Protein AF-A0A7C3S482-F1 (afdb_monomer)

pLDDT: mean 80.15, std 21.74, range [31.47, 98.12]

Secondary structure (DSSP, 8-state):
-B-TTT-PBPPTT-SB-TTT--B-S--PPPPHHHHHHHHHHHHHHHH-TT-HHHHHHHHHHHHHTT-HHHHHHHHHHHHHH-TT-HHHHHHHHHHHHHTT-HHHHHHHHHHHHHH-TTSHHHHHHHHTTGGG-S---GGGHHHHTSS-----------------

Foldseek 3Di:
DADPPPRDDDDPPQQAALPQRAGDDDQDDFDVVLVVLLVVLVVVCVVPVLPLVSLQVNLLSCVSRSVLNSSLVSLVSSCVSPVPPLVSLQVNLLSSLSSVVQVVSLVSLVVSLVNCVPDPVSVVCVVVVVVDDRHPDNVCVVVSVVPDPPPPPPDDDDDDDDDD

Sequence (164 aa):
MKCPVCQTDLPEGAKFCPQCGARVGEVEEPNPALLALAEQYERRLRENPRDATTRFNLALTYIRLKRWGAAIQQLELVCQQEPDFPDAWFHLAVAYSNIGQKEKSRRLLSEFVRRFPNHPKATELRRRKFGAVDTYPSTSSKLLSQEVEVSDESAGKNETGTGL

Nearest PDB structures (foldseek):
  1na0-assembly2_B  TM=9.191E-01  e=4.500E-04  unidentified
  6v8e-assembly2_F  TM=9.245E-01  e=9.699E-04  synthetic construct
  6vfj-assembly1_B  TM=9.255E-01  e=8.755E-04  synthetic construct
  6gxz-assembly1_A  TM=6.621E-01  e=3.488E-03  Homo sapiens
  2vgx-assembly1_B  TM=8.172E-01  e=2.704E-02  Yersinia enterocolitica

Radius of gyration: 18.27 Å; Cα contacts (8 Å, |Δi|>4): 175; chains: 1; bounding box: 64×40×44 Å

Solvent-accessible surface area (backbone atoms only — not comparable to full-atom values): 9633 Å² total; per-residue (Å²): 99,62,38,93,88,76,61,47,80,44,63,89,90,41,59,36,32,63,87,60,21,45,73,49,65,92,78,74,84,70,59,64,69,54,51,54,51,36,54,52,37,55,53,51,37,71,78,42,77,80,47,47,66,55,37,45,52,35,18,53,38,25,48,76,66,61,35,29,26,62,16,38,58,33,21,54,50,31,39,68,76,40,73,84,44,65,65,39,43,53,52,36,19,51,35,32,39,72,23,67,36,47,70,61,14,52,52,37,49,53,48,41,36,68,74,38,59,84,39,70,71,28,44,50,44,57,74,70,46,68,90,75,65,100,64,82,63,82,66,52,60,70,63,64,69,69,71,73,71,81,76,80,78,83,72,87,87,88,83,87,86,76,91,132

Mean predicted aligned error: 10.0 Å

Structure (mmCIF, N/CA/C/O backbone):
data_AF-A0A7C3S482-F1
#
_entry.id   AF-A0A7C3S482-F1
#
loop_
_atom_site.group_PDB
_atom_site.id
_atom_site.type_symbol
_atom_site.label_atom_id
_atom_site.label_alt_id
_atom_site.label_comp_id
_atom_site.label_asym_id
_atom_site.label_entity_id
_atom_site.label_seq_id
_atom_site.pdbx_PDB_ins_code
_atom_site.Cartn_x
_atom_site.Cartn_y
_atom_site.Cartn_z
_atom_site.occupancy
_atom_site.B_iso_or_equiv
_atom_site.auth_seq_id
_atom_site.auth_comp_id
_atom_site.auth_asym_id
_atom_site.auth_atom_id
_atom_site.pdbx_PDB_model_num
ATOM 1 N N . MET A 1 1 ? -15.976 13.397 12.665 1.00 88.62 1 MET A N 1
ATOM 2 C CA . MET A 1 1 ? -14.799 14.269 12.398 1.00 88.62 1 MET A CA 1
ATOM 3 C C . MET A 1 1 ? -14.357 14.088 10.946 1.00 88.62 1 MET A C 1
ATOM 5 O O . MET A 1 1 ? -14.696 13.061 10.373 1.00 88.62 1 MET A O 1
ATOM 9 N N . LYS A 1 2 ? -13.630 15.039 10.340 1.00 91.62 2 LYS A N 1
ATOM 10 C CA . LYS A 1 2 ? -13.178 14.934 8.936 1.00 91.62 2 LYS A CA 1
ATOM 11 C C . LYS A 1 2 ? -11.745 14.418 8.825 1.00 91.62 2 LYS A C 1
ATOM 13 O O . LYS A 1 2 ? -10.918 14.676 9.696 1.00 91.62 2 LYS A O 1
ATOM 18 N N . CYS A 1 3 ? -11.446 13.704 7.743 1.00 90.75 3 CYS A N 1
ATOM 19 C CA . CYS A 1 3 ? -10.093 13.253 7.432 1.00 90.75 3 CYS A CA 1
ATOM 20 C C . CYS A 1 3 ? -9.161 14.445 7.140 1.00 90.75 3 CYS A C 1
ATOM 22 O O . CYS A 1 3 ? -9.496 15.248 6.271 1.00 90.75 3 CYS A O 1
ATOM 24 N N . PRO A 1 4 ? -7.964 14.536 7.751 1.00 89.75 4 PRO A N 1
ATOM 25 C CA . PRO A 1 4 ? -7.029 15.634 7.487 1.00 89.75 4 PRO A CA 1
ATOM 26 C C . PRO A 1 4 ? -6.393 15.578 6.089 1.00 89.75 4 PRO A C 1
ATOM 28 O O . PRO A 1 4 ? -5.860 16.576 5.622 1.00 89.75 4 PRO A O 1
ATOM 31 N N . VAL A 1 5 ? -6.446 14.422 5.415 1.00 89.88 5 VAL A N 1
ATOM 32 C CA . VAL A 1 5 ? -5.835 14.219 4.090 1.00 89.88 5 VAL A CA 1
ATOM 33 C C . VAL A 1 5 ? -6.839 14.448 2.960 1.00 89.88 5 VAL A C 1
ATOM 35 O O . VAL A 1 5 ? -6.540 15.151 2.006 1.00 89.88 5 VAL A O 1
ATOM 38 N N . CYS A 1 6 ? -8.036 13.861 3.054 1.00 91.88 6 CYS A N 1
ATOM 39 C CA . CYS A 1 6 ? -9.023 13.881 1.962 1.00 91.88 6 CYS A CA 1
ATOM 40 C C . CYS A 1 6 ? -10.365 14.527 2.331 1.00 91.88 6 CYS A C 1
ATOM 42 O O . CYS A 1 6 ? -11.307 14.460 1.548 1.00 91.88 6 CYS A O 1
ATOM 44 N N . GLN A 1 7 ? -10.485 15.094 3.537 1.00 93.31 7 GLN A N 1
ATOM 45 C CA . GLN A 1 7 ? -11.672 15.801 4.043 1.00 93.31 7 GLN A CA 1
ATOM 46 C C . GLN A 1 7 ? -12.980 14.991 4.111 1.00 93.31 7 GLN A C 1
ATOM 48 O O . GLN A 1 7 ? -14.009 15.534 4.505 1.00 93.31 7 GLN A O 1
ATOM 53 N N . THR A 1 8 ? -12.948 13.692 3.799 1.00 93.06 8 THR A N 1
ATOM 54 C CA . THR A 1 8 ? -14.096 12.785 3.940 1.00 93.06 8 THR A CA 1
ATOM 55 C C . THR A 1 8 ? -14.514 12.660 5.403 1.00 93.06 8 THR A C 1
ATOM 57 O O . THR A 1 8 ? -13.656 12.614 6.293 1.00 93.06 8 THR A O 1
ATOM 60 N N . ASP A 1 9 ? -15.819 12.573 5.649 1.00 93.62 9 ASP A N 1
ATOM 61 C CA . ASP A 1 9 ? -16.360 12.322 6.980 1.00 93.62 9 ASP A CA 1
ATOM 62 C C . ASP A 1 9 ? -15.963 10.925 7.474 1.00 93.62 9 ASP A C 1
ATOM 64 O O . ASP A 1 9 ? -16.107 9.917 6.779 1.00 93.62 9 ASP A O 1
ATOM 68 N N . LEU A 1 10 ? -15.399 10.877 8.679 1.00 89.69 10 LEU A N 1
ATOM 69 C CA . LEU A 1 10 ? -14.921 9.648 9.297 1.00 89.69 10 LEU A CA 1
ATOM 70 C C . LEU A 1 10 ? -15.995 9.065 10.218 1.00 89.69 10 LEU A C 1
ATOM 72 O O . LEU A 1 10 ? -16.542 9.817 11.036 1.00 89.69 10 LEU A O 1
ATOM 76 N N . PRO A 1 11 ? -16.253 7.745 10.141 1.00 87.44 11 PRO A N 1
ATOM 77 C CA . PRO A 1 11 ? -17.114 7.078 11.103 1.00 87.44 11 PRO A CA 1
ATOM 78 C C . PRO A 1 11 ? -16.482 7.101 12.500 1.00 87.44 11 PRO A C 1
ATOM 80 O O . PRO A 1 11 ? -15.265 7.236 12.658 1.00 87.44 11 PRO A O 1
ATOM 83 N N . GLU A 1 12 ? -17.319 6.977 13.523 1.00 86.12 12 GLU A N 1
ATOM 84 C CA . GLU A 1 12 ? -16.872 6.955 14.912 1.00 86.12 12 GLU A CA 1
ATOM 85 C C . GLU A 1 12 ? -15.935 5.761 15.171 1.00 86.12 12 GLU A C 1
ATOM 87 O O . GLU A 1 12 ? -16.161 4.655 14.678 1.00 86.12 12 GLU A O 1
ATOM 92 N N . GLY A 1 13 ? -14.832 5.993 15.889 1.00 82.94 13 GLY A N 1
ATOM 93 C CA . GLY A 1 13 ? -13.832 4.958 16.183 1.00 82.94 13 GLY A CA 1
ATOM 94 C C . GLY A 1 13 ? -12.997 4.481 14.983 1.00 82.94 13 GLY A C 1
ATOM 95 O O . GLY A 1 13 ? -12.257 3.500 15.107 1.00 82.94 13 GLY A O 1
ATOM 96 N N . ALA A 1 14 ? -13.084 5.142 13.822 1.00 84.56 14 ALA A N 1
ATOM 97 C CA . ALA A 1 14 ? -12.276 4.792 12.657 1.00 84.56 14 ALA A CA 1
ATOM 98 C C . ALA A 1 14 ? -10.778 4.916 12.965 1.00 84.56 14 ALA A C 1
ATOM 100 O O . ALA A 1 14 ? -10.307 5.989 13.311 1.00 84.56 14 ALA A O 1
ATOM 101 N N . LYS A 1 15 ? -10.008 3.836 12.780 1.00 85.31 15 LYS A N 1
ATOM 102 C CA . LYS A 1 15 ? -8.533 3.869 12.891 1.00 85.31 15 LYS A CA 1
ATOM 103 C C . LYS A 1 15 ? -7.863 4.393 11.618 1.00 85.31 15 LYS A C 1
ATOM 105 O O . LYS A 1 15 ? -6.767 4.953 11.661 1.00 85.31 15 LYS A O 1
ATOM 110 N N . PHE A 1 16 ? -8.530 4.206 10.480 1.00 89.25 16 PHE A N 1
ATOM 111 C CA . PHE A 1 16 ? -8.078 4.628 9.159 1.00 89.25 16 PHE A CA 1
ATOM 112 C C . PHE A 1 16 ? -9.235 5.265 8.393 1.00 89.25 16 PHE A C 1
ATOM 114 O O . PHE A 1 16 ? -10.388 4.860 8.534 1.00 89.25 16 PHE A O 1
ATOM 121 N N . CYS A 1 17 ? -8.922 6.256 7.565 1.00 90.94 17 CYS A N 1
ATOM 122 C CA . CYS A 1 17 ? -9.870 6.865 6.657 1.00 90.94 17 CYS A CA 1
ATOM 123 C C . CYS A 1 17 ? -10.252 5.845 5.580 1.00 90.94 17 CYS A C 1
ATOM 125 O O . CYS A 1 17 ? -9.369 5.405 4.838 1.00 90.94 17 CYS A O 1
ATOM 127 N N . PRO A 1 18 ? -11.543 5.510 5.432 1.00 89.12 18 PRO A N 1
ATOM 128 C CA . PRO A 1 18 ? -11.965 4.522 4.451 1.00 89.12 18 PRO A CA 1
ATOM 129 C C . PRO A 1 18 ? -11.733 4.998 3.021 1.00 89.12 18 PRO A C 1
ATOM 131 O O . PRO A 1 18 ? -11.608 4.165 2.137 1.00 89.12 18 PRO A O 1
ATOM 134 N N . GLN A 1 19 ? -11.635 6.309 2.778 1.00 89.81 19 GLN A N 1
ATOM 135 C CA . GLN A 1 19 ? -11.474 6.849 1.432 1.00 89.81 19 GLN A CA 1
ATOM 136 C C . GLN A 1 19 ? -10.018 6.850 0.957 1.00 89.81 19 GLN A C 1
ATOM 138 O O . GLN A 1 19 ? -9.722 6.331 -0.113 1.00 89.81 19 GLN A O 1
ATOM 143 N N . CYS A 1 20 ? -9.108 7.422 1.748 1.00 90.00 20 CYS A N 1
ATOM 144 C CA . CYS A 1 20 ? -7.707 7.601 1.349 1.00 90.00 20 CYS A CA 1
ATOM 145 C C . CYS A 1 20 ? -6.720 6.698 2.099 1.00 90.00 20 CYS A C 1
ATOM 147 O O . CYS A 1 20 ? -5.527 6.739 1.823 1.00 90.00 20 CYS A O 1
ATOM 149 N N . GLY A 1 21 ? -7.177 5.928 3.090 1.00 88.25 21 GLY A N 1
ATOM 150 C CA . GLY A 1 21 ? -6.321 5.065 3.904 1.00 88.25 21 GLY A CA 1
ATOM 151 C C . GLY A 1 21 ? -5.411 5.791 4.898 1.00 88.25 21 GLY A C 1
ATOM 152 O O . GLY A 1 21 ? -4.552 5.150 5.506 1.00 88.25 21 GLY A O 1
ATOM 153 N N . ALA A 1 22 ? -5.570 7.108 5.076 1.00 87.75 22 ALA A N 1
ATOM 154 C CA . ALA A 1 22 ? -4.841 7.866 6.091 1.00 87.75 22 ALA A CA 1
ATOM 155 C C . ALA A 1 22 ? -5.175 7.353 7.497 1.00 87.75 22 ALA A C 1
ATOM 157 O O . ALA A 1 22 ? -6.337 7.097 7.802 1.00 87.75 22 ALA A O 1
ATOM 158 N N . ARG A 1 23 ? -4.178 7.226 8.371 1.00 86.38 23 ARG A N 1
ATOM 159 C CA . ARG A 1 23 ? -4.398 6.882 9.782 1.00 86.38 23 ARG A CA 1
ATOM 160 C C . ARG A 1 23 ? -5.021 8.078 10.502 1.00 86.38 23 ARG A C 1
ATOM 162 O O . ARG A 1 23 ? -4.551 9.200 10.349 1.00 86.38 23 ARG A O 1
ATOM 169 N N . VAL A 1 24 ? -6.100 7.835 11.238 1.00 84.38 24 VAL A N 1
ATOM 170 C CA . VAL A 1 24 ? -6.930 8.869 11.875 1.00 84.38 24 VAL A CA 1
ATOM 171 C C . VAL A 1 24 ? -7.191 8.447 13.317 1.00 84.38 24 VAL A C 1
ATOM 173 O O . VAL A 1 24 ? -8.232 7.907 13.644 1.00 84.38 24 VAL A O 1
ATOM 176 N N . GLY A 1 25 ? -6.183 8.581 14.176 1.00 75.00 25 GLY A N 1
ATOM 177 C CA . GLY A 1 25 ? -6.253 8.120 15.562 1.00 75.00 25 GLY A CA 1
ATOM 178 C C . GLY A 1 25 ? -4.872 7.966 16.186 1.00 75.00 25 GLY A C 1
ATOM 179 O O . GLY A 1 25 ? -3.876 8.381 15.594 1.00 75.00 25 GLY A O 1
ATOM 180 N N . GLU A 1 26 ? -4.832 7.354 17.370 1.00 66.19 26 GLU A N 1
ATOM 181 C CA . GLU A 1 26 ? -3.625 7.226 18.190 1.00 66.19 26 GLU A CA 1
ATOM 182 C C . GLU A 1 26 ? -2.446 6.636 17.404 1.00 66.19 26 GLU A C 1
ATOM 184 O O . GLU A 1 26 ? -2.556 5.619 16.696 1.00 66.19 26 GLU A O 1
ATOM 189 N N . VAL A 1 27 ? -1.318 7.336 17.499 1.00 64.06 27 VAL A N 1
ATOM 190 C CA . VAL A 1 27 ? -0.102 7.076 16.738 1.00 64.06 27 VAL A CA 1
ATOM 191 C C . VAL A 1 27 ? 0.816 6.248 17.623 1.00 64.06 27 VAL A C 1
ATOM 193 O O . VAL A 1 27 ? 1.392 6.740 18.582 1.00 64.06 27 VAL A O 1
ATOM 196 N N . GLU A 1 28 ? 0.924 4.965 17.300 1.00 73.88 28 GLU A N 1
ATOM 197 C CA . GLU A 1 28 ? 2.036 4.142 17.775 1.00 73.88 28 GLU A CA 1
ATOM 198 C C . GLU A 1 28 ? 3.302 4.680 17.105 1.00 73.88 28 GLU A C 1
ATOM 200 O O . GLU A 1 28 ? 3.267 4.919 15.889 1.00 73.88 28 GLU A O 1
ATOM 205 N N . GLU A 1 29 ? 4.371 4.900 17.874 1.00 79.94 29 GLU A N 1
ATOM 206 C CA . GLU A 1 29 ? 5.617 5.423 17.318 1.00 79.94 29 GLU A CA 1
ATOM 207 C C . GLU A 1 29 ? 6.084 4.528 16.160 1.00 79.94 29 GLU A C 1
ATOM 209 O O . GLU A 1 29 ? 6.227 3.309 16.320 1.00 79.94 29 GLU A O 1
ATOM 214 N N . PRO A 1 30 ? 6.258 5.094 14.954 1.00 84.12 30 PRO A N 1
ATOM 215 C CA . PRO A 1 30 ? 6.686 4.317 13.807 1.00 84.12 30 PRO A CA 1
ATOM 216 C C . PRO A 1 30 ? 8.111 3.812 14.032 1.00 84.12 30 PRO A C 1
ATOM 218 O O . PRO A 1 30 ? 8.967 4.538 14.528 1.00 84.12 30 PRO A O 1
ATOM 221 N N . ASN A 1 31 ? 8.384 2.578 13.610 1.00 88.88 31 ASN A N 1
ATOM 222 C CA . ASN A 1 31 ? 9.727 2.013 13.690 1.00 88.88 31 ASN A CA 1
ATOM 223 C C . ASN A 1 31 ? 10.722 2.900 12.901 1.00 88.88 31 ASN A C 1
ATOM 225 O O . ASN A 1 31 ? 10.572 3.007 11.676 1.00 88.88 31 ASN A O 1
ATOM 229 N N . PRO A 1 32 ? 11.747 3.488 13.553 1.00 92.88 32 PRO A N 1
ATOM 230 C CA . PRO A 1 32 ? 12.682 4.402 12.897 1.00 92.88 32 PRO A CA 1
ATOM 231 C C . PRO A 1 32 ? 13.430 3.773 11.717 1.00 92.88 32 PRO A C 1
ATOM 233 O O . PRO A 1 32 ? 13.648 4.432 10.703 1.00 92.88 32 PRO A O 1
ATOM 236 N N . ALA A 1 33 ? 13.761 2.481 11.798 1.00 94.19 33 ALA A N 1
ATOM 237 C CA . ALA A 1 33 ? 14.437 1.776 10.711 1.00 94.19 33 ALA A CA 1
ATOM 238 C C . ALA A 1 33 ? 13.540 1.644 9.470 1.00 94.19 33 ALA A C 1
ATOM 240 O O . ALA A 1 33 ? 14.016 1.765 8.345 1.00 94.19 33 ALA A O 1
ATOM 241 N N . LEU A 1 34 ? 12.229 1.446 9.659 1.00 92.06 34 LEU A N 1
ATOM 242 C CA . LEU A 1 34 ? 11.279 1.404 8.544 1.00 92.06 34 LEU A CA 1
ATOM 243 C C . LEU A 1 34 ? 11.047 2.784 7.923 1.00 92.06 34 LEU A C 1
ATOM 245 O O . LEU A 1 34 ? 10.815 2.864 6.719 1.00 92.06 34 LEU A O 1
ATOM 249 N N . LEU A 1 35 ? 11.112 3.859 8.714 1.00 93.88 35 LEU A N 1
ATOM 250 C CA . LEU A 1 35 ? 11.058 5.223 8.182 1.00 93.88 35 LEU A CA 1
ATOM 251 C C . LEU A 1 35 ? 12.279 5.524 7.311 1.00 93.88 35 LEU A C 1
ATOM 253 O O . LEU A 1 35 ? 12.110 5.905 6.155 1.00 93.88 35 LEU A O 1
ATOM 257 N N . ALA A 1 36 ? 13.484 5.261 7.822 1.00 94.94 36 ALA A N 1
ATOM 258 C CA . ALA A 1 36 ? 14.721 5.455 7.068 1.00 94.94 36 ALA A CA 1
ATOM 259 C C . ALA A 1 36 ? 14.747 4.616 5.777 1.00 94.94 36 ALA A C 1
ATOM 261 O O . ALA A 1 36 ? 15.168 5.096 4.723 1.00 94.94 36 ALA A O 1
ATOM 262 N N . LEU A 1 37 ? 14.241 3.379 5.831 1.00 96.62 37 LEU A N 1
ATOM 263 C CA . LEU A 1 37 ? 14.129 2.518 4.654 1.00 96.62 37 LEU A CA 1
ATOM 264 C C . LEU A 1 37 ? 13.147 3.080 3.613 1.00 96.62 37 LEU A C 1
ATOM 266 O O . LEU A 1 37 ? 13.445 3.073 2.419 1.00 96.62 37 LEU A O 1
ATOM 270 N N . ALA A 1 38 ? 11.995 3.603 4.046 1.00 96.06 38 ALA A N 1
ATOM 271 C CA . ALA A 1 38 ? 11.048 4.252 3.140 1.00 96.06 38 ALA A CA 1
ATOM 272 C C . ALA A 1 38 ? 11.681 5.473 2.453 1.00 96.06 38 ALA A C 1
ATOM 274 O O . ALA A 1 38 ? 11.616 5.581 1.230 1.00 96.06 38 ALA A O 1
ATOM 275 N N . GLU A 1 39 ? 12.363 6.337 3.208 1.00 96.88 39 GLU A N 1
ATOM 276 C CA . GLU A 1 39 ? 13.072 7.506 2.667 1.00 96.88 39 GLU A CA 1
ATOM 277 C C . GLU A 1 39 ? 14.160 7.110 1.655 1.00 96.88 39 GLU A C 1
ATOM 279 O O . GLU A 1 39 ? 14.340 7.765 0.622 1.00 96.88 39 GLU A O 1
ATOM 284 N N . GLN A 1 40 ? 14.871 6.007 1.910 1.00 97.62 40 GLN A N 1
ATOM 285 C CA . GLN A 1 40 ? 15.865 5.476 0.982 1.00 97.62 40 GLN A CA 1
ATOM 286 C C . GLN A 1 40 ? 15.230 5.059 -0.350 1.00 97.62 40 GLN A C 1
ATOM 288 O O . GLN A 1 40 ? 15.749 5.422 -1.411 1.00 97.62 40 GLN A O 1
ATOM 293 N N . TYR A 1 41 ? 14.116 4.323 -0.318 1.00 98.00 41 TYR A N 1
ATOM 294 C CA . TYR A 1 41 ? 13.405 3.937 -1.538 1.00 98.00 41 TYR A CA 1
ATOM 295 C C . TYR A 1 41 ? 12.783 5.141 -2.254 1.00 98.00 41 TYR A C 1
ATOM 297 O O . TYR A 1 41 ? 12.867 5.225 -3.477 1.00 98.00 41 TYR A O 1
ATOM 305 N N . GLU A 1 42 ? 12.233 6.114 -1.524 1.00 97.50 42 GLU A N 1
ATOM 306 C CA . GLU A 1 42 ? 11.740 7.373 -2.098 1.00 97.50 42 GLU A CA 1
ATOM 307 C C . GLU A 1 42 ? 12.853 8.132 -2.836 1.00 97.50 42 GLU A C 1
ATOM 309 O O . GLU A 1 42 ? 12.632 8.657 -3.928 1.00 97.50 42 GLU A O 1
ATOM 314 N N . ARG A 1 43 ? 14.077 8.167 -2.287 1.00 97.56 43 ARG A N 1
ATOM 315 C CA . ARG A 1 43 ? 15.236 8.752 -2.979 1.00 97.56 43 ARG A CA 1
ATOM 316 C C . ARG A 1 43 ? 15.578 7.993 -4.260 1.00 97.56 43 ARG A C 1
ATOM 318 O O . ARG A 1 43 ? 15.709 8.635 -5.296 1.00 97.56 43 ARG A O 1
ATOM 325 N N . ARG A 1 44 ? 15.638 6.660 -4.217 1.00 97.12 44 ARG A N 1
ATOM 326 C CA . ARG A 1 44 ? 15.889 5.839 -5.417 1.00 97.12 44 ARG A CA 1
ATOM 327 C C . ARG A 1 44 ? 14.839 6.067 -6.505 1.00 97.12 44 ARG A C 1
ATOM 329 O O . ARG A 1 44 ? 15.183 6.180 -7.673 1.00 97.12 44 ARG A O 1
ATOM 336 N N . LEU A 1 45 ? 13.568 6.218 -6.133 1.00 96.62 45 LEU A N 1
ATOM 337 C CA . LEU A 1 45 ? 12.492 6.499 -7.091 1.00 96.62 45 LEU A CA 1
ATOM 338 C C . LEU A 1 45 ? 12.522 7.924 -7.654 1.00 96.62 45 LEU A C 1
ATOM 340 O O . LEU A 1 45 ? 11.924 8.160 -8.701 1.00 96.62 45 LEU A O 1
ATOM 344 N N . ARG A 1 46 ? 13.203 8.879 -7.006 1.00 96.75 46 ARG A N 1
ATOM 345 C CA . ARG A 1 46 ? 13.478 10.189 -7.624 1.00 96.75 46 ARG A CA 1
ATOM 346 C C . ARG A 1 46 ? 14.498 10.074 -8.755 1.00 96.75 46 ARG A C 1
ATOM 348 O O . ARG A 1 46 ? 14.377 10.796 -9.736 1.00 96.75 46 ARG A O 1
ATOM 355 N N . GLU A 1 47 ? 15.463 9.168 -8.623 1.00 96.12 47 GLU A N 1
ATOM 356 C CA . GLU A 1 47 ? 16.492 8.899 -9.635 1.00 96.12 47 GLU A CA 1
ATOM 357 C C . GLU A 1 47 ? 15.949 8.010 -10.764 1.00 96.12 47 GLU A C 1
ATOM 359 O O . GLU A 1 47 ? 16.166 8.299 -11.939 1.00 96.12 47 GLU A O 1
ATOM 364 N N . ASN A 1 48 ? 15.179 6.970 -10.422 1.00 94.31 48 ASN A N 1
ATOM 365 C CA . ASN A 1 48 ? 14.510 6.089 -11.376 1.00 94.31 48 ASN A CA 1
ATOM 366 C C . ASN A 1 48 ? 13.008 5.924 -11.054 1.00 94.31 48 ASN A C 1
ATOM 368 O O . ASN A 1 48 ? 12.606 4.968 -10.383 1.00 94.31 48 ASN A O 1
ATOM 372 N N . PRO A 1 49 ? 12.137 6.808 -11.577 1.00 94.62 49 PRO A N 1
ATOM 373 C CA . PRO A 1 49 ? 10.702 6.781 -11.278 1.00 94.62 49 PRO A CA 1
ATOM 374 C C . PRO A 1 49 ? 9.938 5.571 -11.829 1.00 94.62 49 PRO A C 1
ATOM 376 O O . PRO A 1 49 ? 8.771 5.377 -11.479 1.00 94.62 49 PRO A O 1
ATOM 379 N N . ARG A 1 50 ? 10.538 4.781 -12.723 1.00 93.12 50 ARG A N 1
ATOM 380 C CA . ARG A 1 50 ? 9.884 3.629 -13.364 1.00 93.12 50 ARG A CA 1
ATOM 381 C C . ARG A 1 50 ? 10.296 2.284 -12.773 1.00 93.12 50 ARG A C 1
ATOM 383 O O . ARG A 1 50 ? 9.827 1.262 -13.252 1.00 93.12 50 ARG A O 1
ATOM 390 N N . ASP A 1 51 ? 11.128 2.274 -11.734 1.00 95.94 51 ASP A N 1
ATOM 391 C CA . ASP A 1 51 ? 11.510 1.041 -11.049 1.00 95.94 51 ASP A CA 1
ATOM 392 C C . ASP A 1 51 ? 10.330 0.468 -10.242 1.00 95.94 51 ASP A C 1
ATOM 394 O O . ASP A 1 51 ? 10.061 0.867 -9.103 1.00 95.94 51 ASP A O 1
ATOM 398 N N . ALA A 1 52 ? 9.613 -0.474 -10.858 1.00 95.19 52 ALA A N 1
ATOM 399 C CA . ALA A 1 52 ? 8.468 -1.150 -10.263 1.00 95.19 52 ALA A CA 1
ATOM 400 C C . ALA A 1 52 ? 8.850 -1.972 -9.020 1.00 95.19 52 ALA A C 1
ATOM 402 O O . ALA A 1 52 ? 8.085 -1.999 -8.055 1.00 95.19 52 ALA A O 1
ATOM 403 N N . THR A 1 53 ? 10.039 -2.582 -8.995 1.00 95.06 53 THR A N 1
ATOM 404 C CA . THR A 1 53 ? 10.524 -3.387 -7.863 1.00 95.06 53 THR A CA 1
ATOM 405 C C . THR A 1 53 ? 10.807 -2.506 -6.653 1.00 95.06 53 THR A C 1
ATOM 407 O O . THR A 1 53 ? 10.304 -2.766 -5.559 1.00 95.06 53 THR A O 1
ATOM 410 N N . THR A 1 54 ? 11.543 -1.407 -6.839 1.00 96.94 54 THR A N 1
ATOM 411 C CA . THR A 1 54 ? 11.776 -0.435 -5.760 1.00 96.94 54 THR A CA 1
ATOM 412 C C . THR A 1 54 ? 10.460 0.174 -5.274 1.00 96.94 54 THR A C 1
ATOM 414 O O . THR A 1 54 ? 10.257 0.334 -4.068 1.00 96.94 54 THR A O 1
ATOM 417 N N . ARG A 1 55 ? 9.524 0.464 -6.185 1.00 97.81 55 ARG A N 1
ATOM 418 C CA . ARG A 1 55 ? 8.195 0.976 -5.826 1.00 97.81 55 ARG A CA 1
ATOM 419 C C . ARG A 1 55 ? 7.376 -0.031 -5.019 1.00 97.81 55 ARG A C 1
ATOM 421 O O . ARG A 1 55 ? 6.736 0.353 -4.039 1.00 97.81 55 ARG A O 1
ATOM 428 N N . PHE A 1 56 ? 7.426 -1.308 -5.384 1.00 98.06 56 PHE A N 1
ATOM 429 C CA . PHE A 1 56 ? 6.793 -2.383 -4.629 1.00 98.06 56 PHE A CA 1
ATOM 430 C C . PHE A 1 56 ? 7.402 -2.514 -3.224 1.00 98.06 56 PHE A C 1
ATOM 432 O O . PHE A 1 56 ? 6.665 -2.524 -2.237 1.00 98.06 56 PHE A O 1
ATOM 439 N N . ASN A 1 57 ? 8.732 -2.482 -3.102 1.00 97.25 57 ASN A N 1
ATOM 440 C CA . ASN A 1 57 ? 9.427 -2.529 -1.810 1.00 97.25 57 ASN A CA 1
ATOM 441 C C . ASN A 1 57 ? 9.092 -1.327 -0.909 1.00 97.25 57 ASN A C 1
ATOM 443 O O . ASN A 1 57 ? 8.883 -1.482 0.303 1.00 97.25 57 ASN A O 1
ATOM 447 N N . LEU A 1 58 ? 8.956 -0.130 -1.491 1.00 97.88 58 LEU A N 1
ATOM 448 C CA . LEU A 1 58 ? 8.452 1.045 -0.779 1.00 97.88 58 LEU A CA 1
ATOM 449 C C . LEU A 1 58 ? 7.031 0.801 -0.254 1.00 97.88 58 LEU A C 1
ATOM 451 O O . LEU A 1 58 ? 6.738 1.086 0.909 1.00 97.88 58 LEU A O 1
ATOM 455 N N . ALA A 1 59 ? 6.154 0.218 -1.072 1.00 97.56 59 ALA A N 1
ATOM 456 C CA . ALA A 1 59 ? 4.799 -0.100 -0.649 1.00 97.56 59 ALA A CA 1
ATOM 457 C C . ALA A 1 59 ? 4.748 -1.126 0.493 1.00 97.56 59 ALA A C 1
ATOM 459 O O . ALA A 1 59 ? 3.985 -0.940 1.445 1.00 97.56 59 ALA A O 1
ATOM 460 N N . LEU A 1 60 ? 5.578 -2.174 0.448 1.00 96.50 60 LEU A N 1
ATOM 461 C CA . LEU A 1 60 ? 5.699 -3.146 1.540 1.00 96.50 60 LEU A CA 1
ATOM 462 C C . LEU A 1 60 ? 6.187 -2.481 2.832 1.00 96.50 60 LEU A C 1
ATOM 464 O O . LEU A 1 60 ? 5.672 -2.757 3.919 1.00 96.50 60 LEU A O 1
ATOM 468 N N . THR A 1 61 ? 7.131 -1.550 2.717 1.00 95.62 61 THR A N 1
ATOM 469 C CA . THR A 1 61 ? 7.617 -0.759 3.853 1.00 95.62 61 THR A CA 1
ATOM 470 C C . THR A 1 61 ? 6.491 0.086 4.454 1.00 95.62 61 THR A C 1
ATOM 472 O O . THR A 1 61 ? 6.281 0.073 5.670 1.00 95.62 61 THR A O 1
ATOM 475 N N . TYR A 1 62 ? 5.679 0.738 3.619 1.00 95.62 62 TYR A N 1
ATOM 476 C CA . TYR A 1 62 ? 4.493 1.461 4.080 1.00 95.62 62 TYR A CA 1
ATOM 477 C C . TYR A 1 62 ? 3.432 0.555 4.716 1.00 95.62 62 TYR A C 1
ATOM 479 O O . TYR A 1 62 ? 2.829 0.958 5.712 1.00 95.62 62 TYR A O 1
ATOM 487 N N . ILE A 1 63 ? 3.227 -0.668 4.216 1.00 93.38 63 ILE A N 1
ATOM 488 C CA . ILE A 1 63 ? 2.347 -1.665 4.851 1.00 93.38 63 ILE A CA 1
ATOM 489 C C . ILE A 1 63 ? 2.826 -1.975 6.272 1.00 93.38 63 ILE A C 1
ATOM 491 O O . ILE A 1 63 ? 2.026 -1.948 7.209 1.00 93.38 63 ILE A O 1
ATOM 495 N N . ARG A 1 64 ? 4.130 -2.209 6.462 1.00 90.50 64 ARG A N 1
ATOM 496 C CA . ARG A 1 64 ? 4.719 -2.491 7.786 1.00 90.50 64 ARG A CA 1
ATOM 497 C C . ARG A 1 64 ? 4.591 -1.302 8.739 1.00 90.50 64 ARG A C 1
ATOM 499 O O . ARG A 1 64 ? 4.334 -1.490 9.924 1.00 90.50 64 ARG A O 1
ATOM 506 N N . LEU A 1 65 ? 4.677 -0.083 8.209 1.00 90.31 65 LEU A N 1
ATOM 507 C CA . LEU A 1 65 ? 4.401 1.163 8.931 1.00 90.31 65 LEU A CA 1
ATOM 508 C C . LEU A 1 65 ? 2.898 1.425 9.164 1.00 90.31 65 LEU A C 1
ATOM 510 O O . LEU A 1 65 ? 2.542 2.452 9.743 1.00 90.31 65 LEU A O 1
ATOM 514 N N . LYS A 1 66 ? 1.998 0.546 8.695 1.00 90.62 66 LYS A N 1
ATOM 515 C CA . LYS A 1 66 ? 0.534 0.739 8.694 1.00 90.62 66 LYS A CA 1
ATOM 516 C C . LYS A 1 66 ? 0.107 2.042 7.986 1.00 90.62 66 LYS A C 1
ATOM 518 O O . LYS A 1 66 ? -0.957 2.596 8.269 1.00 90.62 66 LYS A O 1
ATOM 523 N N . ARG A 1 67 ? 0.924 2.543 7.049 1.00 91.81 67 ARG A N 1
ATOM 524 C CA . ARG A 1 67 ? 0.642 3.696 6.174 1.00 91.81 67 ARG A CA 1
ATOM 525 C C . ARG A 1 67 ? -0.115 3.221 4.933 1.00 91.81 67 ARG A C 1
ATOM 527 O O . ARG A 1 67 ? 0.373 3.327 3.811 1.00 91.81 67 ARG A O 1
ATOM 534 N N . TRP A 1 68 ? -1.317 2.684 5.139 1.00 92.81 68 TRP A N 1
ATOM 535 C CA . TRP A 1 68 ? -2.090 2.013 4.088 1.00 92.81 68 TRP A CA 1
ATOM 536 C C . TRP A 1 68 ? -2.370 2.892 2.872 1.00 92.81 68 TRP A C 1
ATOM 538 O O . TRP A 1 68 ? -2.218 2.423 1.753 1.00 92.81 68 TRP A O 1
ATOM 548 N N . GLY A 1 69 ? -2.718 4.167 3.074 1.00 92.88 69 GLY A N 1
ATOM 549 C CA . GLY A 1 69 ? -2.942 5.098 1.964 1.00 92.88 69 GLY A CA 1
ATOM 550 C C . GLY A 1 69 ? -1.719 5.266 1.059 1.00 92.88 69 GLY A C 1
ATOM 551 O O . GLY A 1 69 ? -1.835 5.194 -0.160 1.00 92.88 69 GLY A O 1
ATOM 552 N N . ALA A 1 70 ? -0.534 5.411 1.657 1.00 94.62 70 ALA A N 1
ATOM 553 C CA . ALA A 1 70 ? 0.714 5.525 0.906 1.00 94.62 70 ALA A CA 1
ATOM 554 C C . ALA A 1 70 ? 1.058 4.208 0.191 1.00 94.62 70 ALA A C 1
ATOM 556 O O . ALA A 1 70 ? 1.441 4.225 -0.975 1.00 94.62 70 ALA A O 1
ATOM 557 N N . ALA A 1 71 ? 0.853 3.063 0.853 1.00 96.94 71 ALA A N 1
ATOM 558 C CA . ALA A 1 71 ? 1.035 1.753 0.231 1.00 96.94 71 ALA A CA 1
ATOM 559 C C . ALA A 1 71 ? 0.121 1.554 -0.987 1.00 96.94 71 ALA A C 1
ATOM 561 O O . ALA A 1 71 ? 0.599 1.125 -2.032 1.00 96.94 71 ALA A O 1
ATOM 562 N N . ILE A 1 72 ? -1.168 1.902 -0.872 1.00 97.12 72 ILE A N 1
ATOM 563 C CA . ILE A 1 72 ? -2.148 1.800 -1.965 1.00 97.12 72 ILE A CA 1
ATOM 564 C C . ILE A 1 72 ? -1.676 2.601 -3.176 1.00 97.12 72 ILE A C 1
ATOM 566 O O . ILE A 1 72 ? -1.605 2.039 -4.262 1.00 97.12 72 ILE A O 1
ATOM 570 N N . GLN A 1 73 ? -1.274 3.861 -2.988 1.00 96.19 73 GLN A N 1
ATOM 571 C CA . GLN A 1 73 ? -0.792 4.702 -4.090 1.00 96.19 73 GLN A CA 1
ATOM 572 C C . GLN A 1 73 ? 0.392 4.069 -4.830 1.00 96.19 73 GLN A C 1
ATOM 574 O O . GLN A 1 73 ? 0.420 4.047 -6.058 1.00 96.19 73 GLN A O 1
ATOM 579 N N . GLN A 1 74 ? 1.368 3.527 -4.094 1.00 97.75 74 GLN A N 1
ATOM 580 C CA . GLN A 1 74 ? 2.525 2.886 -4.717 1.00 97.75 74 GLN A CA 1
ATOM 581 C C . GLN A 1 74 ? 2.147 1.581 -5.428 1.00 97.75 74 GLN A C 1
ATOM 583 O O . GLN A 1 74 ? 2.603 1.347 -6.542 1.00 97.75 74 GLN A O 1
ATOM 588 N N . LEU A 1 75 ? 1.283 0.757 -4.829 1.00 98.12 75 LEU A N 1
ATOM 589 C CA . LEU A 1 75 ? 0.836 -0.515 -5.408 1.00 98.12 75 LEU A CA 1
ATOM 590 C C . LEU A 1 75 ? -0.029 -0.325 -6.654 1.00 98.12 75 LEU A C 1
ATOM 592 O O . LEU A 1 75 ? 0.108 -1.091 -7.602 1.00 98.12 75 LEU A O 1
ATOM 596 N N . GLU A 1 76 ? -0.889 0.694 -6.680 1.00 96.94 76 GLU A N 1
ATOM 597 C CA . GLU A 1 76 ? -1.675 1.043 -7.868 1.00 96.94 76 GLU A CA 1
ATOM 598 C C . GLU A 1 76 ? -0.770 1.407 -9.040 1.00 96.94 76 GLU A C 1
ATOM 600 O O . GLU A 1 76 ? -0.996 0.939 -10.153 1.00 96.94 76 GLU A O 1
ATOM 605 N N . LEU A 1 77 ? 0.290 2.175 -8.784 1.00 96.88 77 LEU A N 1
ATOM 606 C CA . LEU A 1 77 ? 1.287 2.504 -9.799 1.00 96.88 77 LEU A CA 1
ATOM 607 C C . LEU A 1 77 ? 2.044 1.261 -10.280 1.00 96.88 77 LEU A C 1
ATOM 609 O O . LEU A 1 77 ? 2.223 1.115 -11.484 1.00 96.88 77 LEU A O 1
ATOM 613 N N . VAL A 1 78 ? 2.428 0.340 -9.386 1.00 97.56 78 VAL A N 1
ATOM 614 C CA . VAL A 1 78 ? 3.052 -0.933 -9.799 1.00 97.56 78 VAL A CA 1
ATOM 615 C C . VAL A 1 78 ? 2.096 -1.749 -10.669 1.00 97.56 78 VAL A C 1
ATOM 617 O O . VAL A 1 78 ? 2.496 -2.190 -11.735 1.00 97.56 78 VAL A O 1
ATOM 620 N N . CYS A 1 79 ? 0.823 -1.891 -10.286 1.00 95.69 79 CYS A N 1
ATOM 621 C CA . CYS A 1 79 ? -0.160 -2.643 -11.080 1.00 95.69 79 CYS A CA 1
ATOM 622 C C . CYS A 1 79 ? -0.449 -1.997 -12.448 1.00 95.69 79 CYS A C 1
ATOM 624 O O . CYS A 1 79 ? -0.835 -2.695 -13.383 1.00 95.69 79 CYS A O 1
ATOM 626 N N . GLN A 1 80 ? -0.303 -0.672 -12.567 1.00 95.06 80 GLN A N 1
ATOM 627 C CA . GLN A 1 80 ? -0.440 0.051 -13.835 1.00 95.06 80 GLN A CA 1
ATOM 628 C C . GLN A 1 80 ? 0.794 -0.101 -14.729 1.00 95.06 80 GLN A C 1
ATOM 630 O O . GLN A 1 80 ? 0.648 -0.246 -15.940 1.00 95.06 80 GLN A O 1
ATOM 635 N N . GLN A 1 81 ? 1.992 -0.033 -14.143 1.00 94.62 81 GLN A N 1
ATOM 636 C CA . GLN A 1 81 ? 3.265 -0.134 -14.862 1.00 94.62 81 GLN A CA 1
ATOM 637 C C . GLN A 1 81 ? 3.557 -1.574 -15.286 1.00 94.62 81 GLN A C 1
ATOM 639 O O . GLN A 1 81 ? 3.913 -1.810 -16.434 1.00 94.62 81 GLN A O 1
ATOM 644 N N . GLU A 1 82 ? 3.335 -2.519 -14.375 1.00 95.31 82 GLU A N 1
ATOM 645 C CA . GLU A 1 82 ? 3.604 -3.945 -14.536 1.00 95.31 82 GLU A CA 1
ATOM 646 C C . GLU A 1 82 ? 2.344 -4.757 -14.183 1.00 95.31 82 GLU A C 1
ATOM 648 O O . GLU A 1 82 ? 2.220 -5.307 -13.082 1.00 95.31 82 GLU A O 1
ATOM 653 N N . PRO A 1 83 ? 1.369 -4.863 -15.109 1.00 94.38 83 PRO A N 1
ATOM 654 C CA . PRO A 1 83 ? 0.132 -5.608 -14.870 1.00 94.38 83 PRO A CA 1
ATOM 655 C C . PRO A 1 83 ? 0.345 -7.090 -14.538 1.00 94.38 83 PRO A C 1
ATOM 657 O O . PRO A 1 83 ? -0.551 -7.722 -13.976 1.00 94.38 83 PRO A O 1
ATOM 660 N N . ASP A 1 84 ? 1.511 -7.646 -14.867 1.00 93.25 84 ASP A N 1
ATOM 661 C CA . ASP A 1 84 ? 1.890 -9.037 -14.610 1.00 93.25 84 ASP A CA 1
ATOM 662 C C . ASP A 1 84 ? 2.702 -9.235 -13.324 1.00 93.25 84 ASP A C 1
ATOM 664 O O . ASP A 1 84 ? 3.243 -10.316 -13.120 1.00 93.25 84 ASP A O 1
ATOM 668 N N . PHE A 1 85 ? 2.740 -8.242 -12.426 1.00 94.94 85 PHE A N 1
ATOM 669 C CA . PHE A 1 85 ? 3.378 -8.341 -11.108 1.00 94.94 85 PHE A CA 1
AT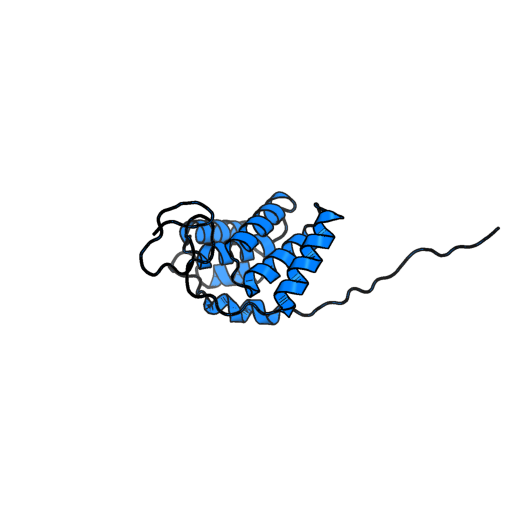OM 670 C C . PHE A 1 85 ? 2.384 -8.871 -10.051 1.00 94.94 85 PHE A C 1
ATOM 672 O O . PHE A 1 85 ? 1.678 -8.076 -9.422 1.00 94.94 85 PHE A O 1
ATOM 679 N N . PRO A 1 86 ? 2.310 -10.189 -9.773 1.00 93.81 86 PRO A N 1
ATOM 680 C CA . PRO A 1 86 ? 1.198 -10.776 -9.022 1.00 93.81 86 PRO A CA 1
ATOM 681 C C . PRO A 1 86 ? 1.150 -10.308 -7.563 1.00 93.81 86 PRO A C 1
ATOM 683 O O . PRO A 1 86 ? 0.069 -10.045 -7.029 1.00 93.81 86 PRO A O 1
ATOM 686 N N . ASP A 1 87 ? 2.311 -10.158 -6.920 1.00 92.00 87 ASP A N 1
ATOM 687 C CA . ASP A 1 87 ? 2.378 -9.718 -5.527 1.00 92.00 87 ASP A CA 1
ATOM 688 C C . ASP A 1 87 ? 1.816 -8.304 -5.341 1.00 92.00 87 ASP A C 1
ATOM 690 O O . ASP A 1 87 ? 1.122 -8.051 -4.355 1.00 92.00 87 ASP A O 1
ATOM 694 N N . ALA A 1 88 ? 2.001 -7.399 -6.308 1.00 95.69 88 ALA A N 1
ATOM 695 C CA . ALA A 1 88 ? 1.428 -6.058 -6.237 1.00 95.69 88 ALA A CA 1
ATOM 696 C C . ALA A 1 88 ? -0.109 -6.097 -6.161 1.00 95.69 88 ALA A C 1
ATOM 698 O O . ALA A 1 88 ? -0.700 -5.438 -5.303 1.00 95.69 88 ALA A O 1
ATOM 699 N N . TRP A 1 89 ? -0.761 -6.939 -6.971 1.00 95.50 89 TRP A N 1
ATOM 700 C CA . TRP A 1 89 ? -2.217 -7.131 -6.933 1.00 95.50 89 TRP A CA 1
ATOM 701 C C . TRP A 1 89 ? -2.694 -7.671 -5.584 1.00 95.50 89 TRP A C 1
ATOM 703 O O . TRP A 1 89 ? -3.678 -7.184 -5.017 1.00 95.50 89 TRP A O 1
ATOM 713 N N . PHE A 1 90 ? -1.987 -8.670 -5.052 1.00 94.12 90 PHE A N 1
ATOM 714 C CA . PHE A 1 90 ? -2.317 -9.267 -3.763 1.00 94.12 90 PHE A CA 1
ATOM 715 C C . PHE A 1 90 ? -2.166 -8.256 -2.617 1.00 94.12 90 PHE A C 1
ATOM 717 O O . PHE A 1 90 ? -3.100 -8.059 -1.835 1.00 94.12 90 PHE A O 1
ATOM 724 N N . HIS A 1 91 ? -1.025 -7.568 -2.533 1.00 95.38 91 HIS A N 1
ATOM 725 C CA . HIS A 1 91 ? -0.775 -6.581 -1.484 1.00 95.38 91 HIS A CA 1
ATOM 726 C C . HIS A 1 91 ? -1.688 -5.356 -1.608 1.00 95.38 91 HIS A C 1
ATOM 728 O O . HIS A 1 91 ? -2.103 -4.814 -0.580 1.00 95.38 91 HIS A O 1
ATOM 734 N N . LEU A 1 92 ? -2.091 -4.963 -2.825 1.00 96.25 92 LEU A N 1
ATOM 735 C CA . LEU A 1 92 ? -3.081 -3.904 -3.035 1.00 96.25 92 LEU A CA 1
ATOM 736 C C . LEU A 1 92 ? -4.427 -4.291 -2.421 1.00 96.25 92 LEU A C 1
ATOM 738 O O . LEU A 1 92 ? -5.034 -3.512 -1.682 1.00 96.25 92 LEU A O 1
ATOM 742 N N . ALA A 1 93 ? -4.871 -5.526 -2.655 1.00 94.31 93 ALA A N 1
ATOM 743 C CA . ALA A 1 93 ? -6.101 -6.019 -2.060 1.00 94.31 93 ALA A CA 1
ATOM 744 C C . ALA A 1 93 ? -6.021 -6.108 -0.528 1.00 94.31 93 ALA A C 1
ATOM 746 O O . ALA A 1 93 ? -6.987 -5.764 0.161 1.00 94.31 93 ALA A O 1
ATOM 747 N N . VAL A 1 94 ? -4.875 -6.524 0.021 1.00 91.44 94 VAL A N 1
ATOM 748 C CA . VAL A 1 94 ? -4.632 -6.540 1.473 1.00 91.44 94 VAL A CA 1
ATOM 749 C C . VAL A 1 94 ? -4.699 -5.127 2.055 1.00 91.44 94 VAL A C 1
ATOM 751 O O . VAL A 1 94 ? -5.337 -4.926 3.093 1.00 91.44 94 VAL A O 1
ATOM 754 N N . ALA A 1 95 ? -4.096 -4.136 1.398 1.00 93.50 95 ALA A N 1
ATOM 755 C CA . ALA A 1 95 ? -4.129 -2.751 1.856 1.00 93.50 95 ALA A CA 1
ATOM 756 C C . ALA A 1 95 ? -5.561 -2.185 1.845 1.00 93.50 95 ALA A C 1
ATOM 758 O O . ALA A 1 95 ? -5.994 -1.595 2.836 1.00 93.50 95 ALA A O 1
ATOM 759 N N . TYR A 1 96 ? -6.340 -2.463 0.792 1.00 93.38 96 TYR A N 1
ATOM 760 C CA . TYR A 1 96 ? -7.756 -2.088 0.729 1.00 93.38 96 TYR A CA 1
ATOM 761 C C . TYR A 1 96 ? -8.609 -2.745 1.825 1.00 93.38 96 TYR A C 1
ATOM 763 O O . TYR A 1 96 ? -9.486 -2.091 2.393 1.00 93.38 96 TYR A O 1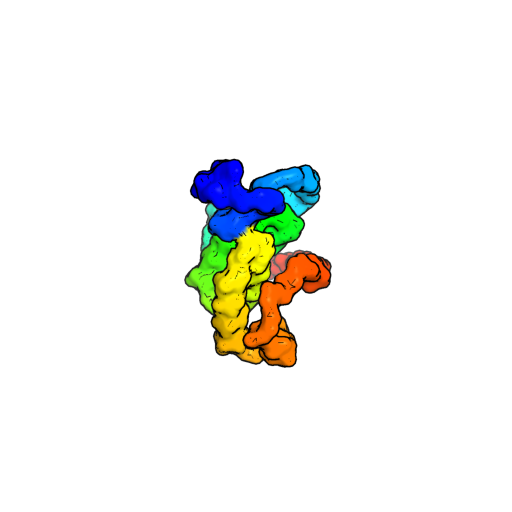
ATOM 771 N N . SER A 1 97 ? -8.333 -4.007 2.176 1.00 89.12 97 SER A N 1
ATOM 772 C CA . SER A 1 97 ? -9.006 -4.687 3.294 1.00 89.12 97 SER A CA 1
ATOM 773 C C . SER A 1 97 ? -8.738 -3.981 4.630 1.00 89.12 97 SER A C 1
ATOM 775 O O . SER A 1 97 ? -9.662 -3.747 5.410 1.00 89.12 97 SER A O 1
ATOM 777 N N . ASN A 1 98 ? -7.488 -3.563 4.871 1.00 88.50 98 ASN A N 1
ATOM 778 C CA . ASN A 1 98 ? -7.080 -2.916 6.125 1.00 88.50 98 ASN A CA 1
ATOM 779 C C . ASN A 1 98 ? -7.703 -1.530 6.343 1.00 88.50 98 ASN A C 1
ATOM 781 O O . ASN A 1 98 ? -7.873 -1.115 7.488 1.00 88.50 98 ASN A O 1
ATOM 785 N N . ILE A 1 99 ? -8.088 -0.835 5.271 1.00 89.00 99 ILE A N 1
ATOM 786 C CA . ILE A 1 99 ? -8.801 0.450 5.361 1.00 89.00 99 ILE A CA 1
ATOM 787 C C . ILE A 1 99 ? -10.328 0.281 5.343 1.00 89.00 99 ILE A C 1
ATOM 789 O O . ILE A 1 99 ? -11.059 1.263 5.264 1.00 89.00 99 ILE A O 1
ATOM 793 N N . GLY A 1 100 ? -10.825 -0.960 5.399 1.00 87.75 100 GLY A N 1
ATOM 794 C CA . GLY A 1 100 ? -12.254 -1.269 5.427 1.00 87.75 100 GLY A CA 1
ATOM 795 C C . GLY A 1 100 ? -12.939 -1.281 4.057 1.00 87.75 100 GLY A C 1
ATOM 796 O O . GLY A 1 100 ? -14.134 -1.564 3.988 1.00 87.75 100 GLY A O 1
ATOM 797 N N . GLN A 1 101 ? -12.215 -1.056 2.954 1.00 89.06 101 GLN A N 1
ATOM 798 C CA . GLN A 1 101 ? -12.758 -1.151 1.592 1.00 89.06 101 GLN A CA 1
ATOM 799 C C . GLN A 1 101 ? -12.822 -2.612 1.118 1.00 89.06 101 GLN A C 1
ATOM 801 O O . GLN A 1 101 ? -12.184 -3.016 0.139 1.00 89.06 101 GLN A O 1
ATOM 806 N N . LYS A 1 102 ? -13.625 -3.417 1.822 1.00 86.06 102 LYS A N 1
ATOM 807 C CA . LYS A 1 102 ? -13.772 -4.862 1.597 1.00 86.06 102 LYS A CA 1
ATOM 808 C C . LYS A 1 102 ? -14.203 -5.206 0.174 1.00 86.06 102 LYS A C 1
ATOM 810 O O . LYS A 1 102 ? -13.636 -6.115 -0.420 1.00 86.06 102 LYS A O 1
ATOM 815 N N . GLU A 1 103 ? -15.136 -4.453 -0.407 1.00 87.56 103 GLU A N 1
ATOM 816 C CA . GLU A 1 103 ? -15.596 -4.718 -1.776 1.00 87.56 103 GLU A CA 1
ATOM 817 C C . GLU A 1 103 ? -14.497 -4.518 -2.821 1.00 87.56 103 GLU A C 1
ATOM 819 O O . GLU A 1 103 ? -14.360 -5.339 -3.729 1.00 87.56 103 GLU A O 1
ATOM 824 N N . LYS A 1 104 ? -13.668 -3.472 -2.687 1.00 90.25 104 LYS A N 1
ATOM 825 C CA . LYS A 1 104 ? -12.515 -3.284 -3.582 1.00 90.25 104 LYS A CA 1
ATOM 826 C C . LYS A 1 104 ? -11.497 -4.402 -3.407 1.00 90.25 104 LYS A C 1
ATOM 828 O O . LYS A 1 104 ? -11.057 -4.978 -4.398 1.00 90.25 104 LYS A O 1
ATOM 833 N N . SER A 1 105 ? -11.185 -4.753 -2.159 1.00 91.06 105 SER A N 1
ATOM 834 C CA . SER A 1 105 ? -10.302 -5.878 -1.843 1.00 91.06 105 SER A CA 1
ATOM 835 C C . SER A 1 105 ? -10.796 -7.183 -2.479 1.00 91.06 105 SER A C 1
ATOM 837 O O . SER A 1 105 ? -10.042 -7.862 -3.172 1.00 91.06 105 SER A O 1
ATOM 839 N N . ARG A 1 106 ? -12.089 -7.496 -2.340 1.00 88.00 106 ARG A N 1
ATOM 840 C CA . ARG A 1 106 ? -12.704 -8.703 -2.901 1.00 88.00 106 ARG A CA 1
ATOM 841 C C . ARG A 1 106 ? -12.637 -8.737 -4.425 1.00 88.00 106 ARG A C 1
ATOM 843 O O . ARG A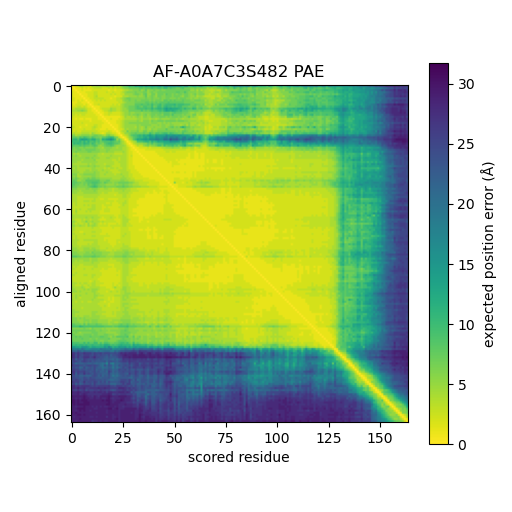 1 106 ? -12.314 -9.779 -4.992 1.00 88.00 106 ARG A O 1
ATOM 850 N N . ARG A 1 107 ? -12.908 -7.608 -5.090 1.00 90.81 107 ARG A N 1
ATOM 851 C CA . ARG A 1 107 ? -12.764 -7.490 -6.550 1.00 90.81 107 ARG A CA 1
ATOM 852 C C . ARG A 1 107 ? -11.320 -7.734 -6.982 1.00 90.81 107 ARG A C 1
ATOM 854 O O . ARG A 1 107 ? -11.099 -8.554 -7.865 1.00 90.81 107 ARG A O 1
ATOM 861 N N . LEU A 1 108 ? -10.352 -7.102 -6.320 1.00 91.38 108 LEU A N 1
ATOM 862 C CA . LEU A 1 108 ? -8.931 -7.282 -6.627 1.00 91.38 108 LEU A CA 1
ATOM 863 C C . LEU A 1 108 ? -8.458 -8.722 -6.406 1.00 91.38 108 LEU A C 1
ATOM 865 O O . LEU A 1 108 ? -7.761 -9.259 -7.258 1.00 91.38 108 LEU A O 1
ATOM 869 N N . LEU A 1 109 ? -8.873 -9.384 -5.321 1.00 90.69 109 LEU A N 1
ATOM 870 C CA . LEU A 1 109 ? -8.535 -10.794 -5.084 1.00 90.69 109 LEU A CA 1
ATOM 871 C C . LEU A 1 109 ? -9.190 -11.728 -6.107 1.00 90.69 109 LEU A C 1
ATOM 873 O O . LEU A 1 109 ? -8.566 -12.695 -6.538 1.00 90.69 109 LEU A O 1
ATOM 877 N N . SER A 1 110 ? -10.420 -11.435 -6.535 1.00 88.56 110 SER A N 1
ATOM 878 C CA . SER A 1 110 ? -11.079 -12.180 -7.613 1.00 88.56 110 SER A CA 1
ATOM 879 C C . SER A 1 110 ? -10.317 -12.050 -8.934 1.00 88.56 110 SER A C 1
ATOM 881 O O . SER A 1 110 ? -10.104 -13.046 -9.625 1.00 88.56 110 SER A O 1
ATOM 883 N N . GLU A 1 111 ? -9.889 -10.836 -9.278 1.00 90.50 111 GLU A N 1
ATOM 884 C CA . GLU A 1 111 ? -9.062 -10.571 -10.458 1.00 90.50 111 GLU A CA 1
ATOM 885 C C . GLU A 1 111 ? -7.695 -11.254 -10.353 1.00 90.50 111 GLU A C 1
ATOM 887 O O . GLU A 1 111 ? -7.281 -11.935 -11.286 1.00 90.50 111 GLU A O 1
ATOM 892 N N . PHE A 1 112 ? -7.043 -11.179 -9.193 1.00 92.56 112 PHE A N 1
ATOM 893 C CA . PHE A 1 112 ? -5.776 -11.850 -8.912 1.00 92.56 112 PHE A CA 1
ATOM 894 C C . PHE A 1 112 ? -5.864 -13.372 -9.111 1.00 92.56 112 PHE A C 1
ATOM 896 O O . PHE A 1 112 ? -5.046 -13.950 -9.822 1.00 92.56 112 PHE A O 1
ATOM 903 N N . VAL A 1 113 ? -6.893 -14.029 -8.560 1.00 90.75 113 VAL A N 1
ATOM 904 C CA . VAL A 1 113 ? -7.097 -15.484 -8.720 1.00 90.75 113 VAL A CA 1
ATOM 905 C C . VAL A 1 113 ? -7.393 -15.875 -10.170 1.00 90.75 113 VAL A C 1
ATOM 907 O O . VAL A 1 113 ? -7.062 -16.991 -10.586 1.00 90.75 113 VAL A O 1
ATOM 910 N N . ARG A 1 114 ? -8.032 -14.985 -10.939 1.00 90.75 114 ARG A N 1
ATOM 911 C CA . ARG A 1 114 ? -8.309 -15.200 -12.364 1.00 90.75 114 ARG A CA 1
ATOM 912 C C . ARG A 1 114 ? -7.056 -15.007 -13.217 1.00 90.75 114 ARG A C 1
ATOM 914 O O . ARG A 1 114 ? -6.811 -15.820 -14.101 1.00 90.75 114 ARG A O 1
ATOM 921 N N . ARG A 1 115 ? -6.289 -13.947 -12.957 1.00 91.88 115 ARG A N 1
ATOM 922 C CA . ARG A 1 115 ? -5.108 -13.551 -13.737 1.00 91.88 115 ARG A CA 1
ATOM 923 C C . ARG A 1 115 ? -3.899 -14.436 -13.452 1.00 91.88 115 ARG A C 1
ATOM 925 O O . ARG A 1 115 ? -3.169 -14.772 -14.375 1.00 91.88 115 ARG A O 1
ATOM 932 N N . PHE A 1 116 ? -3.724 -14.864 -12.203 1.00 93.12 116 PHE A N 1
ATOM 933 C CA . PHE A 1 116 ? -2.559 -15.631 -11.758 1.00 93.12 116 PHE A CA 1
ATOM 934 C C . PHE A 1 116 ? -2.969 -16.990 -11.170 1.00 93.12 116 PHE A C 1
ATOM 936 O O . PHE A 1 116 ? -2.723 -17.263 -9.995 1.00 93.12 116 PHE A O 1
ATOM 943 N N . PRO A 1 117 ? -3.595 -17.881 -11.962 1.00 89.88 117 PRO A N 1
ATOM 944 C CA . PRO A 1 117 ? -4.199 -19.114 -11.456 1.00 89.88 117 PRO A CA 1
ATOM 945 C C . PRO A 1 117 ? -3.200 -20.104 -10.842 1.00 89.88 117 PRO A C 1
ATOM 947 O O . PRO A 1 117 ? -3.623 -20.958 -10.068 1.00 89.88 117 PRO A O 1
ATOM 950 N N . ASN A 1 118 ? -1.911 -19.986 -11.176 1.00 90.50 118 ASN A N 1
ATOM 951 C CA . ASN A 1 118 ? -0.835 -20.854 -10.688 1.00 90.50 118 ASN A CA 1
ATOM 952 C C . ASN A 1 118 ? -0.046 -20.237 -9.521 1.00 90.50 118 ASN A C 1
ATOM 954 O O . ASN A 1 118 ? 0.855 -20.877 -8.986 1.00 90.50 118 ASN A O 1
ATOM 958 N N . HIS A 1 119 ? -0.358 -19.001 -9.118 1.00 90.75 119 HIS A N 1
ATOM 959 C CA . HIS A 1 119 ? 0.332 -18.359 -8.005 1.00 90.75 119 HIS A CA 1
ATOM 960 C C . HIS A 1 119 ? -0.027 -19.058 -6.679 1.00 90.75 119 HIS A C 1
ATOM 962 O O . HIS A 1 119 ? -1.215 -19.294 -6.438 1.00 90.75 119 HIS A O 1
ATOM 968 N N . PRO A 1 120 ? 0.927 -19.336 -5.766 1.00 89.69 120 PRO A N 1
ATOM 969 C CA . PRO A 1 120 ? 0.649 -20.043 -4.510 1.00 89.69 120 PRO A CA 1
ATOM 970 C C . PRO A 1 120 ? -0.495 -19.417 -3.697 1.00 89.69 120 PRO A C 1
ATOM 972 O O . PRO A 1 120 ? -1.463 -20.099 -3.356 1.00 89.69 120 PRO A O 1
ATOM 975 N N . LYS A 1 121 ? -0.449 -18.090 -3.497 1.00 87.00 121 LYS A N 1
ATOM 976 C CA . LYS A 1 121 ? -1.521 -17.327 -2.826 1.00 87.00 121 LYS A CA 1
ATOM 977 C C . LYS A 1 121 ? -2.873 -17.435 -3.557 1.00 87.00 121 LYS A C 1
ATOM 979 O O . LYS A 1 121 ? -3.915 -17.493 -2.914 1.00 87.00 121 LYS A O 1
ATOM 984 N N . ALA A 1 122 ? -2.892 -17.495 -4.893 1.00 87.50 122 ALA A N 1
ATOM 985 C CA . ALA A 1 122 ? -4.135 -17.628 -5.660 1.00 87.50 122 ALA A CA 1
ATOM 986 C C . ALA A 1 122 ? -4.749 -19.027 -5.512 1.00 87.50 122 ALA A C 1
ATOM 988 O O . ALA A 1 122 ? -5.960 -19.163 -5.315 1.00 87.50 122 ALA A O 1
ATOM 989 N N . THR A 1 123 ? -3.909 -20.062 -5.545 1.00 87.50 123 THR A N 1
ATOM 990 C CA . THR A 1 123 ? -4.305 -21.450 -5.282 1.00 87.50 123 THR A CA 1
ATOM 991 C C . THR A 1 123 ? -4.880 -21.597 -3.875 1.00 87.50 123 THR A C 1
ATOM 993 O O . THR A 1 123 ? -5.933 -22.216 -3.698 1.00 87.50 123 THR A O 1
ATOM 996 N N . GLU A 1 124 ? -4.249 -20.973 -2.878 1.00 83.88 124 GLU A N 1
ATOM 997 C CA . GLU A 1 124 ? -4.743 -20.945 -1.500 1.00 83.88 124 GLU A CA 1
ATOM 998 C C . GLU A 1 124 ? -6.120 -20.270 -1.395 1.00 83.88 124 GLU A C 1
ATOM 1000 O O . GLU A 1 124 ? -7.059 -20.854 -0.842 1.00 83.88 124 GLU A O 1
ATOM 1005 N N . LEU A 1 125 ? -6.279 -19.079 -1.983 1.00 83.38 125 LEU A N 1
ATOM 1006 C CA . LEU A 1 125 ? -7.553 -18.349 -2.008 1.00 83.38 125 LEU A CA 1
ATOM 1007 C C . LEU A 1 125 ? -8.670 -19.163 -2.677 1.00 83.38 125 LEU A C 1
ATOM 1009 O O . LEU A 1 125 ? -9.803 -19.196 -2.185 1.00 83.38 125 LEU A O 1
ATOM 1013 N N . ARG A 1 126 ? -8.360 -19.872 -3.769 1.00 80.00 126 ARG A N 1
ATOM 1014 C CA . ARG A 1 126 ? -9.316 -20.750 -4.455 1.00 80.00 126 ARG A CA 1
ATOM 1015 C C . ARG A 1 126 ? -9.708 -21.944 -3.583 1.00 80.00 126 ARG A C 1
ATOM 1017 O O . ARG A 1 126 ? -10.900 -22.222 -3.446 1.00 80.00 126 ARG A O 1
ATOM 1024 N N . ARG A 1 127 ? -8.737 -22.611 -2.947 1.00 79.62 127 ARG A N 1
ATOM 1025 C CA . ARG A 1 127 ? -8.976 -23.747 -2.037 1.00 79.62 127 ARG A CA 1
ATOM 1026 C C . ARG A 1 127 ? -9.869 -23.351 -0.866 1.00 79.62 127 ARG A C 1
ATOM 1028 O O . ARG A 1 127 ? -10.774 -24.099 -0.505 1.00 79.62 127 ARG A O 1
ATOM 1035 N N . ARG A 1 128 ? -9.650 -22.162 -0.304 1.00 74.25 128 ARG A N 1
ATOM 1036 C CA . ARG A 1 128 ? -10.437 -21.629 0.815 1.00 74.25 128 ARG A CA 1
ATOM 1037 C C . ARG A 1 128 ? -11.863 -21.219 0.415 1.00 74.25 128 ARG A C 1
ATOM 1039 O O . ARG A 1 128 ? -12.616 -20.780 1.276 1.00 74.25 128 ARG A O 1
ATOM 1046 N N . LYS A 1 129 ? -12.250 -21.370 -0.863 1.00 65.56 129 LYS A N 1
ATOM 1047 C CA . LYS A 1 129 ? -13.513 -20.875 -1.433 1.00 65.56 129 LYS A CA 1
ATOM 1048 C C . LYS A 1 129 ? -13.740 -19.415 -1.043 1.00 65.56 129 LYS A C 1
ATOM 1050 O O . LYS A 1 129 ? -14.723 -19.075 -0.391 1.00 65.56 129 LYS A O 1
ATOM 1055 N N . PHE A 1 130 ? -12.841 -18.542 -1.502 1.00 56.44 130 PHE A N 1
ATOM 1056 C CA . PHE A 1 130 ? -12.932 -17.084 -1.346 1.00 56.44 130 PHE A CA 1
ATOM 1057 C C . PHE A 1 130 ? -14.306 -16.472 -1.726 1.00 56.44 130 PHE A C 1
ATOM 1059 O O . PHE A 1 130 ? -14.603 -15.342 -1.359 1.00 56.44 130 PHE A O 1
ATOM 1066 N N . GLY A 1 131 ? -15.187 -17.222 -2.396 1.00 45.06 131 GLY A N 1
ATOM 1067 C CA . GLY A 1 131 ? -16.571 -16.841 -2.677 1.00 45.06 131 GLY A CA 1
ATOM 1068 C C . GLY A 1 131 ? -17.535 -16.741 -1.481 1.00 45.06 131 GLY A C 1
ATOM 1069 O O . GLY A 1 131 ? -18.696 -16.451 -1.742 1.00 45.06 131 GLY A O 1
ATOM 1070 N N . ALA A 1 132 ? -17.127 -16.971 -0.221 1.00 41.12 132 ALA A N 1
ATOM 1071 C CA . ALA A 1 132 ? -18.085 -17.026 0.899 1.00 41.12 132 ALA A CA 1
ATOM 1072 C C . ALA A 1 132 ? -17.699 -16.361 2.243 1.00 41.12 132 ALA A C 1
ATOM 1074 O O . ALA A 1 132 ? -18.425 -16.583 3.206 1.00 41.12 132 ALA A O 1
ATOM 1075 N N . VAL A 1 133 ? -16.614 -15.579 2.391 1.00 42.50 133 VAL A N 1
ATOM 1076 C CA . VAL A 1 133 ? -16.267 -15.036 3.733 1.00 42.50 133 VAL A CA 1
ATOM 1077 C C . VAL A 1 133 ? -15.831 -13.567 3.733 1.00 42.50 133 VAL A C 1
ATOM 1079 O O . VAL A 1 133 ? -14.818 -13.188 3.152 1.00 42.50 133 VAL A O 1
ATOM 1082 N N . ASP A 1 134 ? -16.596 -12.782 4.493 1.00 44.75 134 ASP A N 1
ATOM 1083 C CA . ASP A 1 134 ? -16.599 -11.330 4.718 1.00 44.75 134 ASP A CA 1
ATOM 1084 C C . ASP A 1 134 ? -15.335 -10.675 5.309 1.00 44.75 134 ASP A C 1
ATOM 1086 O O . ASP A 1 134 ? -15.349 -9.475 5.617 1.00 44.75 134 ASP A O 1
ATOM 1090 N N . THR A 1 135 ? -14.229 -11.394 5.491 1.00 46.78 135 THR A N 1
ATOM 1091 C CA . THR A 1 135 ? -12.989 -10.826 6.043 1.00 46.78 135 THR A CA 1
ATOM 1092 C C . THR A 1 135 ? -11.763 -11.636 5.616 1.00 46.78 135 THR A C 1
ATOM 1094 O O . THR A 1 135 ? -11.544 -12.755 6.075 1.00 46.78 135 THR A O 1
ATOM 1097 N N . TYR A 1 136 ? -10.892 -11.049 4.787 1.00 47.75 136 TYR A N 1
ATOM 1098 C CA . TYR A 1 136 ? -9.483 -11.447 4.805 1.00 47.75 136 TYR A CA 1
ATOM 1099 C C . TYR A 1 136 ? -8.911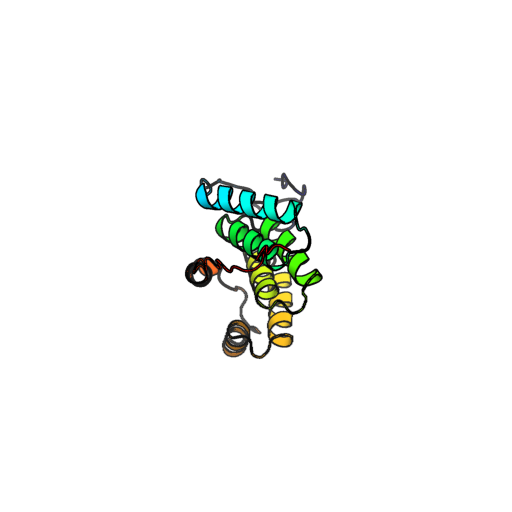 -10.883 6.112 1.00 47.75 136 TYR A C 1
ATOM 1101 O O . TYR A 1 136 ? -8.894 -9.655 6.260 1.00 47.75 136 TYR A O 1
ATOM 1109 N N . PRO A 1 137 ? -8.568 -11.722 7.106 1.00 40.59 137 PRO A N 1
ATOM 1110 C CA . PRO A 1 137 ? -8.263 -11.229 8.438 1.00 40.59 137 PRO A CA 1
ATOM 1111 C C . PRO A 1 137 ? -7.035 -10.316 8.377 1.00 40.59 137 PRO A C 1
ATOM 1113 O O . PRO A 1 137 ? -6.044 -10.628 7.722 1.00 40.59 137 PRO A O 1
ATOM 1116 N N . SER A 1 138 ? -7.097 -9.191 9.090 1.00 42.59 138 SER A N 1
ATOM 1117 C CA . SER A 1 138 ? -6.005 -8.216 9.251 1.00 42.59 138 SER A CA 1
ATOM 1118 C C . SER A 1 138 ? -4.722 -8.814 9.853 1.00 42.59 138 SER A C 1
ATOM 1120 O O . SER A 1 138 ? -3.691 -8.147 9.923 1.00 42.59 138 SER A O 1
ATOM 1122 N N . THR A 1 139 ? -4.750 -10.091 10.249 1.00 39.09 139 THR A N 1
ATOM 1123 C CA . THR A 1 139 ? -3.599 -10.887 10.689 1.00 39.09 139 THR A CA 1
ATOM 1124 C C . THR A 1 139 ? -2.637 -11.263 9.557 1.00 39.09 139 THR A C 1
ATOM 1126 O O . THR A 1 139 ? -1.686 -12.006 9.802 1.00 39.09 139 THR A O 1
ATOM 1129 N N . SER A 1 140 ? -2.788 -10.679 8.357 1.00 42.47 140 SER A N 1
ATOM 1130 C CA . SER A 1 140 ? -1.790 -10.662 7.270 1.00 42.47 140 SER A CA 1
ATOM 1131 C C . SER A 1 140 ? -0.377 -10.303 7.741 1.00 42.47 140 SER A C 1
ATOM 1133 O O . SER A 1 140 ? 0.589 -10.656 7.074 1.00 42.47 140 SER A O 1
ATOM 1135 N N . SER A 1 141 ? -0.249 -9.655 8.906 1.00 38.28 141 SER A N 1
ATOM 1136 C CA . SER A 1 141 ? 1.01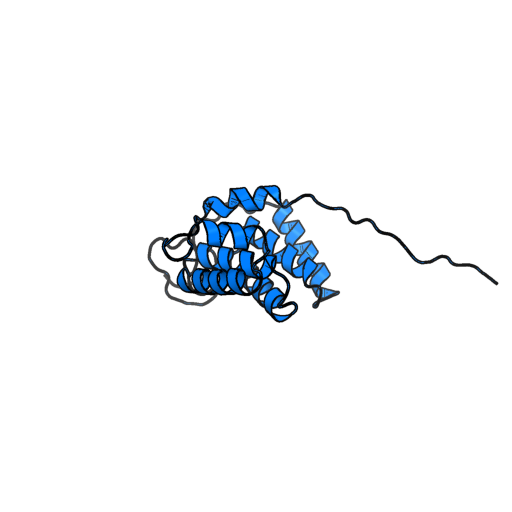9 -9.478 9.621 1.00 38.28 141 SER A CA 1
ATOM 1137 C C . SER A 1 141 ? 1.840 -10.772 9.697 1.00 38.28 141 SER A C 1
ATOM 1139 O O . SER A 1 141 ? 3.051 -10.700 9.548 1.00 38.28 141 SER A O 1
ATOM 1141 N N . LYS A 1 142 ? 1.221 -11.948 9.866 1.00 38.59 142 LYS A N 1
ATOM 1142 C CA . LYS A 1 142 ? 1.966 -13.209 9.999 1.00 38.59 142 LYS A CA 1
ATOM 1143 C C . LYS A 1 142 ? 2.552 -13.718 8.676 1.00 38.59 142 LYS A C 1
ATOM 1145 O O . LYS A 1 142 ? 3.591 -14.360 8.702 1.00 38.59 142 LYS A O 1
ATOM 1150 N N . LEU A 1 143 ? 1.910 -13.408 7.545 1.00 36.97 143 LEU A N 1
ATOM 1151 C CA . LEU A 1 143 ? 2.403 -13.745 6.201 1.00 36.97 143 LEU A CA 1
ATOM 1152 C C . LEU A 1 143 ? 3.482 -12.755 5.736 1.00 36.97 143 LEU A C 1
ATOM 1154 O O . LEU A 1 143 ? 4.523 -13.170 5.247 1.00 36.97 143 LEU A O 1
ATOM 1158 N N . LEU A 1 144 ? 3.278 -11.457 5.984 1.00 40.28 144 LEU A N 1
ATOM 1159 C CA . LEU A 1 144 ? 4.224 -10.390 5.625 1.00 40.28 144 LEU A CA 1
ATOM 1160 C C . LEU A 1 144 ? 5.542 -10.435 6.420 1.00 40.28 144 LEU A C 1
ATOM 1162 O O . LEU A 1 144 ? 6.552 -9.911 5.961 1.00 40.28 144 LEU A O 1
ATOM 1166 N N . SER A 1 145 ? 5.553 -11.026 7.619 1.00 37.94 145 SER A N 1
ATOM 1167 C CA . SER A 1 145 ? 6.768 -11.129 8.440 1.00 37.94 145 SER A CA 1
ATOM 1168 C C . SER A 1 145 ? 7.796 -12.142 7.924 1.00 37.94 145 SER A C 1
ATOM 1170 O O . SER A 1 145 ? 8.944 -12.056 8.345 1.00 37.94 145 SER A O 1
ATOM 1172 N N . GLN A 1 146 ? 7.416 -13.083 7.051 1.00 36.34 146 GLN A N 1
ATOM 1173 C CA . GLN A 1 146 ? 8.338 -14.097 6.514 1.00 36.34 146 GLN A CA 1
ATOM 1174 C C . GLN A 1 146 ? 8.978 -13.714 5.170 1.00 36.34 146 GLN A C 1
ATOM 1176 O O . GLN A 1 146 ? 9.942 -14.350 4.772 1.00 36.34 146 GLN A O 1
ATOM 1181 N N . GLU A 1 147 ? 8.496 -12.674 4.483 1.00 41.41 147 GLU A N 1
ATOM 1182 C CA . GLU A 1 147 ? 8.919 -12.335 3.109 1.00 41.41 147 GLU A CA 1
ATOM 1183 C C . GLU A 1 147 ? 10.152 -11.410 3.035 1.00 41.41 147 GLU A C 1
ATOM 1185 O O . GLU A 1 147 ? 10.535 -10.986 1.950 1.00 41.41 147 GLU A O 1
ATOM 1190 N N . VAL A 1 148 ? 10.793 -11.086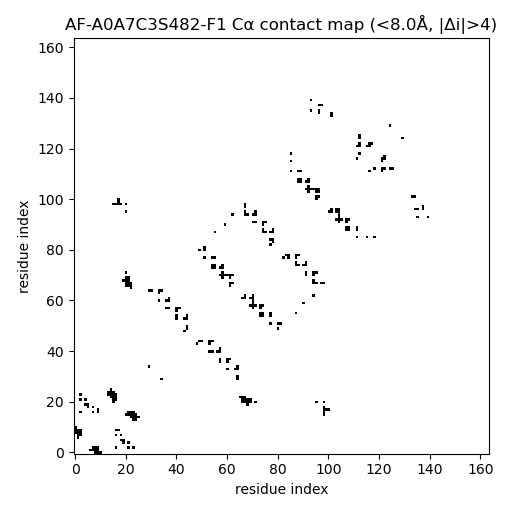 4.165 1.00 39.97 148 VAL A N 1
ATOM 1191 C CA . VAL A 1 148 ? 12.007 -10.249 4.184 1.00 39.97 148 VAL A CA 1
ATOM 1192 C C . VAL A 1 148 ? 13.231 -11.116 4.464 1.00 39.97 148 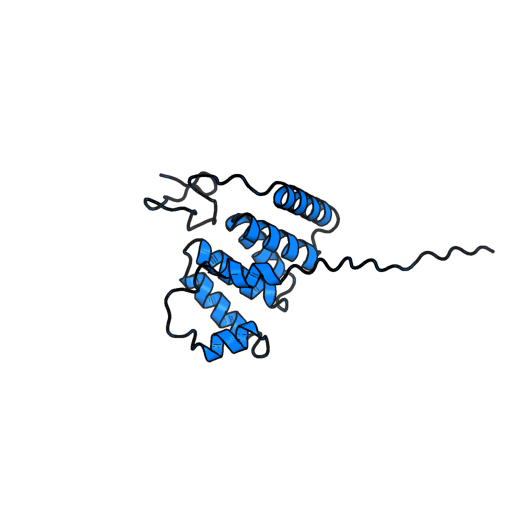VAL A C 1
ATOM 1194 O O . VAL A 1 148 ? 13.858 -11.007 5.516 1.00 39.97 148 VAL A O 1
ATOM 1197 N N . GLU A 1 149 ? 13.590 -11.964 3.505 1.00 31.61 149 GLU A N 1
ATOM 1198 C CA . GLU A 1 149 ? 15.012 -12.181 3.258 1.00 31.61 149 GLU A CA 1
ATOM 1199 C C . GLU A 1 149 ? 15.495 -10.952 2.493 1.00 31.61 149 GLU A C 1
ATOM 1201 O O . GLU A 1 149 ? 15.0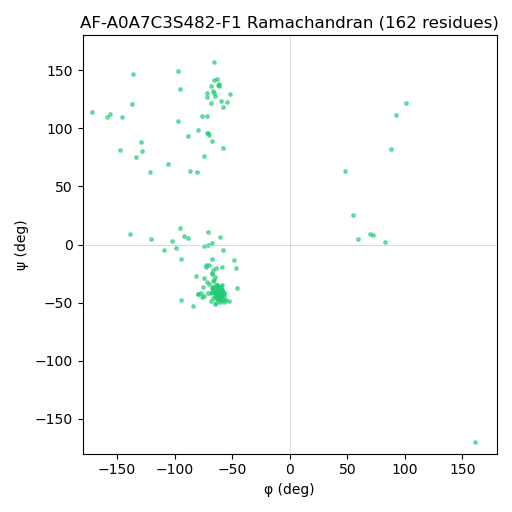83 -10.684 1.365 1.00 31.61 149 GLU A O 1
ATOM 1206 N N . VAL A 1 150 ? 16.310 -10.139 3.161 1.00 40.91 150 VAL A N 1
ATOM 1207 C CA . VAL A 1 150 ? 17.058 -9.073 2.503 1.00 40.91 150 VAL A CA 1
ATOM 1208 C C . VAL A 1 150 ? 18.069 -9.778 1.607 1.00 40.91 150 VAL A C 1
ATOM 1210 O O . VAL A 1 150 ? 19.162 -10.122 2.046 1.00 40.91 150 VAL A O 1
ATOM 1213 N N . SER A 1 151 ? 17.687 -10.068 0.367 1.00 32.78 151 SER A N 1
ATOM 1214 C CA . SER A 1 151 ? 18.658 -10.415 -0.657 1.00 32.78 151 SER A CA 1
ATOM 1215 C C . SER A 1 151 ? 19.428 -9.139 -0.973 1.00 32.78 151 SER A C 1
ATOM 1217 O O . SER A 1 151 ? 18.990 -8.297 -1.756 1.00 32.78 151 SER A O 1
ATOM 1219 N N . ASP A 1 152 ? 20.566 -8.977 -0.301 1.00 37.53 152 ASP A N 1
ATOM 1220 C CA . ASP A 1 152 ? 21.683 -8.185 -0.799 1.00 37.53 152 ASP A CA 1
ATOM 1221 C C . ASP A 1 152 ? 22.093 -8.777 -2.158 1.00 37.53 152 ASP A C 1
ATOM 1223 O O . ASP A 1 152 ? 23.004 -9.600 -2.259 1.00 37.53 152 ASP A O 1
ATOM 1227 N N . GLU A 1 153 ? 21.405 -8.386 -3.234 1.00 34.97 153 GLU A N 1
ATOM 1228 C CA . GLU A 1 153 ? 21.914 -8.569 -4.591 1.00 34.97 153 GLU A CA 1
ATOM 1229 C C . GLU A 1 153 ? 23.022 -7.540 -4.830 1.00 34.97 153 GLU A C 1
ATOM 1231 O O . GLU A 1 153 ? 22.881 -6.508 -5.484 1.00 34.97 153 GLU A O 1
ATOM 1236 N N . SER A 1 154 ? 24.169 -7.855 -4.239 1.00 42.81 154 SER A N 1
ATOM 1237 C CA . SER A 1 154 ? 25.461 -7.452 -4.756 1.00 42.81 154 SER A CA 1
ATOM 1238 C C . SER A 1 1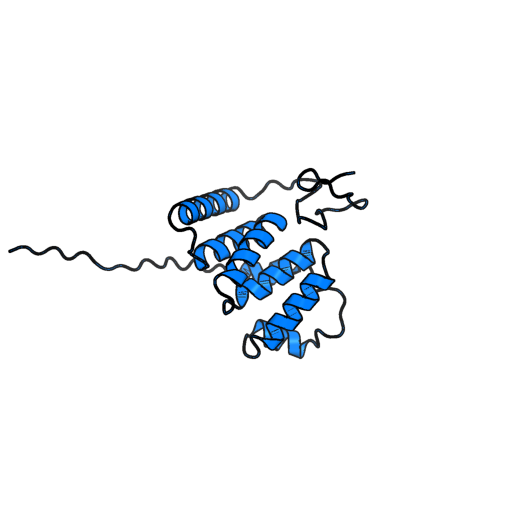54 ? 25.747 -8.265 -6.026 1.00 42.81 154 SER A C 1
ATOM 1240 O O . SER A 1 154 ? 26.242 -9.386 -5.990 1.00 42.81 154 SER A O 1
ATOM 1242 N N . ALA A 1 155 ? 25.436 -7.681 -7.178 1.00 35.88 155 ALA A N 1
ATOM 1243 C CA . ALA A 1 155 ? 25.984 -8.064 -8.477 1.00 35.88 155 ALA A CA 1
ATOM 1244 C C . ALA A 1 155 ? 26.097 -6.764 -9.294 1.00 35.88 155 ALA A C 1
ATOM 1246 O O . ALA A 1 155 ? 25.095 -6.126 -9.578 1.00 35.88 155 ALA A O 1
ATOM 1247 N N . GLY A 1 156 ? 27.266 -6.208 -9.607 1.00 36.88 156 GLY A N 1
ATOM 1248 C CA . GLY A 1 156 ? 28.521 -6.860 -9.951 1.00 36.88 156 GLY A CA 1
ATOM 1249 C C . GLY A 1 156 ? 28.583 -7.026 -11.470 1.00 36.88 156 GLY A C 1
ATOM 1250 O O . GLY A 1 156 ? 27.864 -7.870 -12.002 1.00 36.88 156 GLY A O 1
ATOM 1251 N N . LYS A 1 157 ? 29.513 -6.276 -12.098 1.00 37.94 157 LYS A N 1
ATOM 1252 C CA . LYS A 1 157 ? 29.870 -6.133 -13.538 1.00 37.94 157 LYS A CA 1
ATOM 1253 C C . LYS A 1 157 ? 29.256 -4.855 -14.137 1.00 37.94 157 LYS A C 1
ATOM 1255 O O . LYS A 1 157 ? 28.049 -4.702 -14.087 1.00 37.94 157 LYS A O 1
ATOM 1260 N N . ASN A 1 158 ? 30.005 -3.905 -14.702 1.00 31.47 158 ASN A N 1
ATOM 1261 C CA . ASN A 1 158 ? 31.140 -4.051 -15.615 1.00 31.47 158 ASN A CA 1
ATOM 1262 C C . ASN A 1 158 ? 31.866 -2.707 -15.884 1.00 31.47 158 ASN A C 1
ATOM 1264 O O . ASN A 1 158 ? 31.362 -1.863 -16.611 1.00 31.47 158 ASN A O 1
ATOM 1268 N N . GLU A 1 159 ? 33.115 -2.568 -15.445 1.00 36.44 159 GLU A N 1
ATOM 1269 C CA . GLU A 1 159 ? 34.072 -1.663 -16.099 1.00 36.44 159 GLU A CA 1
ATOM 1270 C C . GLU A 1 159 ? 35.488 -2.235 -15.989 1.00 36.44 159 GLU A C 1
ATOM 1272 O O . GLU A 1 159 ? 36.285 -1.897 -15.121 1.00 36.44 159 GLU A O 1
ATOM 1277 N N . THR A 1 160 ? 35.804 -3.179 -16.878 1.00 39.09 160 THR A N 1
ATOM 1278 C CA . THR A 1 160 ? 37.197 -3.496 -17.195 1.00 39.09 160 THR A CA 1
ATOM 1279 C C . THR A 1 160 ? 37.703 -2.435 -18.160 1.00 39.09 160 THR A C 1
ATOM 1281 O O . THR A 1 160 ? 37.439 -2.498 -19.360 1.00 39.09 160 THR A O 1
ATOM 1284 N N . GLY A 1 161 ? 38.415 -1.452 -17.615 1.00 38.09 161 GLY A N 1
ATOM 1285 C CA . GLY A 1 161 ? 39.321 -0.607 -18.376 1.00 38.09 161 GLY A CA 1
ATOM 1286 C C . GLY A 1 161 ? 40.567 -1.393 -18.785 1.00 38.09 161 GLY A C 1
ATOM 1287 O O . GLY A 1 161 ? 41.243 -2.000 -17.957 1.00 38.09 161 GLY A O 1
ATOM 1288 N N . THR A 1 162 ? 40.872 -1.384 -20.076 1.00 42.91 162 THR A N 1
ATOM 1289 C CA . THR A 1 162 ? 42.203 -1.619 -20.661 1.00 42.91 162 THR A CA 1
ATOM 1290 C C . THR A 1 162 ? 42.106 -0.966 -22.046 1.00 42.91 162 THR A C 1
ATOM 1292 O O . THR A 1 162 ? 41.250 -1.348 -22.831 1.00 42.91 162 THR A O 1
ATOM 1295 N N . GLY A 1 163 ? 42.757 0.153 -22.352 1.00 40.84 163 GLY A N 1
ATOM 1296 C CA . GLY A 1 163 ? 44.179 0.408 -22.176 1.00 40.84 163 GLY A CA 1
ATOM 1297 C C . GLY A 1 163 ? 44.899 -0.067 -23.438 1.00 40.84 163 GLY A C 1
ATOM 1298 O O . GLY A 1 163 ? 45.388 -1.191 -23.452 1.00 40.84 163 GLY A O 1
ATOM 1299 N N . LEU A 1 164 ? 44.907 0.767 -24.481 1.00 42.91 164 LEU A N 1
ATOM 1300 C CA . LEU A 1 164 ? 45.828 0.714 -25.620 1.00 42.91 164 LEU A CA 1
ATOM 1301 C C . LEU A 1 164 ? 46.263 2.141 -25.946 1.00 42.91 164 LEU A C 1
ATOM 1303 O O . LEU A 1 164 ? 45.370 3.020 -25.956 1.00 42.91 164 LEU A O 1
#